Protein AF-A0AAV0W5N9-F1 (afdb_monomer_lite)

Secondary structure (DSSP, 8-state):
-EE--------S-TTHHHHHHHHHHHHHGGGHHHHHHHH--S---EE--S--TT----HHHHHHHHHTT--TTHHHHHHHHHHHHHHHHHHHHHH-

Foldseek 3Di:
DAEDPDADDDDPDLCVLVVQQVVCCVVCVVVVVVCCVVVVDDDDDYHYDLAYLQLDNHPVNVVVCVVVVHDPVCSVVSSVVSPVVSVVVVCVVVPD

Radius of gyration: 15.39 Å; chains: 1; bounding box: 38×32×41 Å

Organism: NCBI:txid13131

Sequence (96 aa):
MILEPTLRWETNEDNQDKLVDEEKKPIYEPTVPFFKEKYQINNWEVHGLRFGVRGTASPLLRYFFKNTALDLREIKEMCLAVMRDTLNIIHEHLYT

Structure (mmCIF, N/CA/C/O backbone):
data_AF-A0AAV0W5N9-F1
#
_entry.id   AF-A0AAV0W5N9-F1
#
loop_
_atom_site.group_PDB
_atom_site.id
_atom_site.type_symbol
_atom_site.label_atom_id
_atom_site.label_alt_id
_atom_site.label_comp_id
_atom_site.label_asym_id
_atom_site.label_entity_id
_atom_site.label_seq_id
_atom_site.pdbx_PDB_ins_code
_atom_site.Cartn_x
_atom_site.Cartn_y
_atom_site.Cartn_z
_atom_site.occupancy
_atom_site.B_iso_or_equiv
_atom_site.auth_seq_id
_atom_site.auth_comp_id
_atom_site.auth_asym_id
_atom_site.auth_atom_id
_atom_site.pdbx_PDB_model_num
ATOM 1 N N . MET A 1 1 ? -10.134 2.010 6.603 1.00 79.56 1 MET A N 1
ATOM 2 C CA . MET A 1 1 ? -8.681 2.066 6.326 1.00 79.56 1 MET A CA 1
ATOM 3 C C . MET A 1 1 ? -8.449 2.868 5.057 1.00 79.56 1 MET A C 1
ATOM 5 O O . MET A 1 1 ? -9.168 2.632 4.094 1.00 79.56 1 MET A O 1
ATOM 9 N N . ILE A 1 2 ? -7.495 3.802 5.063 1.00 82.12 2 ILE A N 1
ATOM 10 C CA . ILE A 1 2 ? -7.042 4.520 3.864 1.00 82.12 2 ILE A CA 1
ATOM 11 C C . ILE A 1 2 ? -5.711 3.897 3.448 1.00 82.12 2 ILE A C 1
ATOM 13 O O . ILE A 1 2 ? -4.745 3.945 4.211 1.00 82.12 2 ILE A O 1
ATOM 17 N N . LEU A 1 3 ? -5.698 3.281 2.266 1.00 80.81 3 LEU A N 1
ATOM 18 C CA . LEU A 1 3 ? -4.487 2.787 1.622 1.00 80.81 3 LEU A CA 1
ATOM 19 C C . LEU A 1 3 ? -4.062 3.789 0.567 1.00 80.81 3 LEU A C 1
ATOM 21 O O . LEU A 1 3 ? -4.838 4.133 -0.324 1.00 80.81 3 LEU A O 1
ATOM 25 N N . GLU A 1 4 ? -2.833 4.253 0.694 1.00 78.00 4 GLU A N 1
ATOM 26 C CA . GLU A 1 4 ? -2.260 5.208 -0.229 1.00 78.00 4 GLU A CA 1
ATOM 27 C C . GLU A 1 4 ? -1.523 4.454 -1.357 1.00 78.00 4 GLU A C 1
ATOM 29 O O . GLU A 1 4 ? -0.655 3.627 -1.065 1.00 78.00 4 GLU A O 1
ATOM 34 N N . PRO A 1 5 ? -1.879 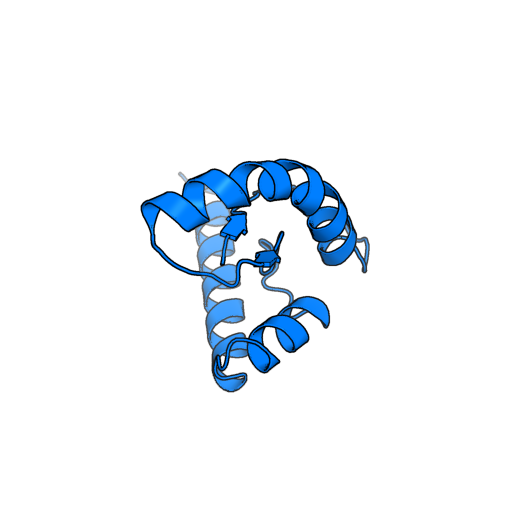4.673 -2.639 1.00 69.00 5 PRO A N 1
ATOM 35 C CA . PRO A 1 5 ? -1.326 3.911 -3.755 1.00 69.00 5 PRO A CA 1
ATOM 36 C C . PRO A 1 5 ? -0.049 4.540 -4.349 1.00 69.00 5 PRO A C 1
ATOM 38 O O . PRO A 1 5 ? 0.139 4.474 -5.563 1.00 69.00 5 PRO A O 1
ATOM 41 N N . THR A 1 6 ? 0.822 5.184 -3.556 1.00 72.38 6 THR A N 1
ATOM 42 C CA . THR A 1 6 ? 2.001 5.878 -4.103 1.00 72.38 6 THR A CA 1
ATOM 43 C C . THR A 1 6 ? 2.868 4.930 -4.915 1.00 72.38 6 THR A C 1
ATOM 45 O O . THR A 1 6 ? 3.417 3.952 -4.413 1.00 72.38 6 THR A O 1
ATOM 48 N N . LEU A 1 7 ? 3.072 5.315 -6.170 1.00 66.62 7 LEU A N 1
ATOM 49 C CA . LEU A 1 7 ? 4.155 4.837 -7.010 1.00 66.62 7 LEU A CA 1
ATOM 50 C C . LEU A 1 7 ? 5.367 5.736 -6.767 1.00 66.62 7 LEU A C 1
ATOM 52 O O . LEU A 1 7 ? 5.331 6.940 -7.027 1.00 66.62 7 LEU A O 1
ATOM 56 N N . ARG A 1 8 ? 6.448 5.156 -6.249 1.00 71.12 8 ARG A N 1
ATOM 57 C CA . ARG A 1 8 ? 7.732 5.835 -6.052 1.00 71.12 8 ARG A CA 1
ATOM 58 C C . ARG A 1 8 ? 8.848 4.973 -6.630 1.00 71.12 8 ARG A C 1
ATOM 60 O O . ARG A 1 8 ? 8.781 3.749 -6.585 1.00 71.12 8 ARG A O 1
ATOM 67 N N . TRP A 1 9 ? 9.884 5.632 -7.141 1.00 72.06 9 TRP A N 1
ATOM 68 C CA . TRP A 1 9 ? 11.131 4.976 -7.516 1.00 72.06 9 TRP A CA 1
ATOM 69 C C . TRP A 1 9 ? 11.771 4.314 -6.299 1.00 72.06 9 TRP A C 1
ATOM 71 O O . TRP A 1 9 ? 12.093 4.980 -5.312 1.00 72.06 9 TRP A O 1
ATOM 81 N N . GLU A 1 10 ? 11.945 2.999 -6.364 1.00 73.19 10 GLU A N 1
ATOM 82 C CA . GLU A 1 10 ? 12.558 2.258 -5.271 1.00 73.19 10 GLU A CA 1
ATOM 83 C C . GLU A 1 10 ? 14.055 2.540 -5.189 1.00 73.19 10 GLU A C 1
ATOM 85 O O . GLU A 1 10 ? 14.785 2.407 -6.176 1.00 73.19 10 GLU A O 1
ATOM 90 N N . THR A 1 11 ? 14.516 2.894 -3.996 1.00 77.88 11 THR A N 1
ATOM 91 C CA . THR A 1 11 ? 15.937 3.058 -3.694 1.00 77.88 11 THR A CA 1
ATOM 92 C C . THR A 1 11 ? 16.496 1.747 -3.137 1.00 77.88 11 THR A C 1
ATOM 94 O O . THR A 1 11 ? 15.777 0.769 -2.939 1.00 77.88 11 THR A O 1
ATOM 97 N N . ASN A 1 12 ? 17.808 1.690 -2.910 1.00 78.19 12 ASN A N 1
ATOM 98 C CA . ASN A 1 12 ? 18.430 0.574 -2.186 1.00 78.19 12 ASN A CA 1
ATOM 99 C C . ASN A 1 12 ? 18.424 0.802 -0.666 1.00 78.19 12 ASN A C 1
ATOM 101 O O . ASN A 1 12 ? 19.221 0.200 0.045 1.00 78.19 12 ASN A O 1
ATOM 105 N N . GLU A 1 13 ? 17.575 1.705 -0.175 1.00 79.06 13 GLU A N 1
ATOM 106 C CA . GLU A 1 13 ? 17.445 1.980 1.251 1.00 79.06 13 GLU A CA 1
ATOM 107 C C . GLU A 1 13 ? 16.522 0.947 1.900 1.00 79.06 13 GLU A C 1
ATOM 109 O O . GLU A 1 13 ? 15.372 0.771 1.495 1.00 79.06 13 GLU A O 1
ATOM 114 N N . ASP A 1 14 ? 17.004 0.297 2.957 1.00 74.25 14 ASP A N 1
ATOM 115 C CA . ASP A 1 14 ? 16.281 -0.780 3.646 1.00 74.25 14 ASP A CA 1
ATOM 116 C C . ASP A 1 14 ? 15.031 -0.310 4.417 1.00 74.25 14 ASP A C 1
ATOM 118 O O . ASP A 1 14 ? 14.264 -1.129 4.924 1.00 74.25 14 ASP A O 1
ATOM 122 N N . ASN A 1 15 ? 14.822 1.003 4.550 1.00 83.31 15 ASN A N 1
ATOM 123 C CA . ASN A 1 15 ? 13.739 1.621 5.321 1.00 83.31 15 ASN A CA 1
ATOM 124 C C . ASN A 1 15 ? 12.797 2.492 4.475 1.00 83.31 15 ASN A C 1
ATOM 126 O O . ASN A 1 15 ? 12.026 3.275 5.037 1.00 83.31 15 ASN A O 1
ATOM 130 N N . GLN A 1 16 ? 12.846 2.376 3.146 1.00 83.00 16 GLN A N 1
ATOM 131 C CA . GLN A 1 16 ? 12.029 3.200 2.257 1.00 83.00 16 GLN A CA 1
ATOM 132 C C . GLN A 1 16 ? 10.521 3.059 2.537 1.00 83.00 16 GLN A C 1
ATOM 134 O O . GLN A 1 16 ? 9.785 4.042 2.469 1.00 83.00 16 GLN A O 1
ATOM 139 N N . ASP A 1 17 ? 10.057 1.860 2.899 1.00 82.44 17 ASP A N 1
ATOM 140 C CA . ASP A 1 17 ? 8.660 1.587 3.251 1.00 82.44 17 ASP A CA 1
ATOM 141 C C . ASP A 1 17 ? 8.186 2.409 4.462 1.00 82.44 17 ASP A C 1
ATOM 143 O O . ASP A 1 17 ? 7.104 2.996 4.432 1.00 82.44 17 ASP A O 1
ATOM 147 N N . LYS A 1 18 ? 9.023 2.514 5.499 1.00 86.81 18 LYS A N 1
ATOM 148 C CA . LYS A 1 18 ? 8.757 3.330 6.691 1.00 86.81 18 LYS A CA 1
ATOM 149 C C . LYS A 1 18 ? 8.766 4.817 6.376 1.00 86.81 18 LYS A C 1
ATOM 151 O O . LYS A 1 18 ? 7.852 5.518 6.790 1.00 86.81 18 LYS A O 1
ATOM 156 N N . LEU A 1 19 ? 9.763 5.282 5.621 1.00 87.81 19 LEU A N 1
ATOM 157 C CA . LEU A 1 19 ? 9.874 6.694 5.249 1.00 87.81 19 LEU A CA 1
ATOM 158 C C . LEU A 1 19 ? 8.650 7.157 4.455 1.00 87.81 19 LEU A C 1
ATOM 160 O O . LEU A 1 19 ? 8.130 8.243 4.691 1.00 87.81 19 LEU A O 1
ATOM 164 N N . VAL A 1 20 ? 8.150 6.317 3.543 1.00 84.62 20 VAL A N 1
ATOM 165 C CA . VAL A 1 20 ? 6.918 6.618 2.809 1.00 84.62 20 VAL A CA 1
ATOM 166 C C . VAL A 1 20 ? 5.708 6.596 3.743 1.00 84.62 20 VAL A C 1
ATOM 168 O O . VAL A 1 20 ? 4.873 7.490 3.666 1.00 84.62 20 VAL A O 1
ATOM 171 N N . ASP A 1 21 ? 5.594 5.621 4.644 1.00 87.69 21 ASP A N 1
ATOM 172 C CA . ASP A 1 21 ? 4.493 5.575 5.614 1.00 87.69 21 ASP A CA 1
ATOM 173 C C . ASP A 1 21 ? 4.421 6.838 6.491 1.00 87.69 21 ASP A C 1
ATOM 175 O O . ASP A 1 21 ? 3.348 7.426 6.640 1.00 87.69 21 ASP A O 1
ATOM 179 N N . GLU A 1 22 ? 5.566 7.294 7.001 1.00 90.12 22 GLU A N 1
ATOM 180 C CA . GLU A 1 22 ? 5.705 8.517 7.800 1.00 90.12 22 GLU A CA 1
ATOM 181 C C . GLU A 1 22 ? 5.424 9.788 6.986 1.00 90.12 22 GLU A C 1
ATOM 183 O O . GLU A 1 22 ? 4.780 10.706 7.488 1.00 90.12 22 GLU A O 1
ATOM 188 N N . GLU A 1 23 ? 5.843 9.835 5.718 1.00 88.94 23 GLU A N 1
ATOM 189 C CA . GLU A 1 23 ? 5.557 10.950 4.808 1.00 88.94 23 GLU A CA 1
ATOM 190 C C . GLU A 1 23 ? 4.060 11.058 4.480 1.00 88.94 23 GLU A C 1
ATOM 192 O O . GLU A 1 23 ? 3.513 12.160 4.405 1.00 88.94 23 GLU A O 1
ATOM 197 N N . LYS A 1 24 ? 3.378 9.926 4.251 1.00 86.81 24 LYS A N 1
ATOM 198 C CA . LYS A 1 24 ? 1.995 9.928 3.747 1.00 86.81 24 LYS A CA 1
ATOM 199 C C . LYS A 1 24 ? 0.951 10.117 4.833 1.00 86.81 24 LYS A C 1
ATOM 201 O O . LYS A 1 24 ? -0.051 10.784 4.578 1.00 86.81 24 LYS A O 1
ATOM 206 N N . LYS A 1 25 ? 1.167 9.586 6.036 1.00 90.06 25 LYS A N 1
ATOM 207 C CA . LYS A 1 25 ? 0.242 9.754 7.168 1.00 90.06 25 LYS A CA 1
ATOM 208 C C . LYS A 1 25 ? -0.271 11.189 7.361 1.00 90.06 25 LYS A C 1
ATOM 210 O O . LYS A 1 25 ? -1.486 11.371 7.266 1.00 90.06 25 LYS A O 1
ATOM 215 N N . PRO A 1 26 ? 0.583 12.221 7.507 1.00 91.44 26 PRO A N 1
ATOM 216 C CA . PRO A 1 26 ? 0.117 13.586 7.761 1.00 91.44 26 PRO A CA 1
ATOM 217 C C . PRO A 1 26 ? -0.674 14.202 6.596 1.00 91.44 26 PRO A C 1
ATOM 219 O O . PRO A 1 26 ? -1.435 15.142 6.811 1.00 91.44 26 PRO A O 1
ATOM 222 N N . ILE A 1 27 ? -0.530 13.687 5.370 1.00 90.31 27 ILE A N 1
ATOM 223 C CA . ILE A 1 27 ? -1.278 14.169 4.197 1.00 90.31 27 ILE A CA 1
ATOM 224 C C . ILE A 1 27 ? -2.730 13.681 4.249 1.00 90.31 27 ILE A C 1
ATOM 226 O O . ILE A 1 27 ? -3.654 14.427 3.926 1.00 90.31 27 ILE A O 1
ATOM 230 N N . TYR A 1 28 ? -2.941 12.430 4.664 1.00 89.62 28 TYR A N 1
ATOM 231 C CA . TYR A 1 28 ? -4.256 11.788 4.609 1.00 89.62 28 TYR A CA 1
ATOM 232 C C . TYR A 1 28 ? -4.984 11.755 5.953 1.00 89.62 28 TYR A C 1
ATOM 234 O O . TYR A 1 28 ? -6.211 11.674 5.959 1.00 89.62 28 TYR A O 1
ATOM 242 N N . GLU A 1 29 ? -4.297 11.877 7.088 1.00 91.81 29 GLU A N 1
ATOM 243 C CA . GLU A 1 29 ? -4.938 12.001 8.405 1.00 91.81 29 GLU A CA 1
ATOM 244 C C . GLU A 1 29 ? -5.997 13.123 8.462 1.00 91.81 29 GLU A C 1
ATOM 246 O O . GLU A 1 29 ? -7.105 12.855 8.936 1.00 91.81 29 GLU A O 1
ATOM 251 N N . PRO A 1 30 ? -5.770 14.326 7.891 1.00 94.06 30 PRO A N 1
ATOM 252 C CA . PRO A 1 30 ? -6.792 15.375 7.837 1.00 94.06 30 PRO A CA 1
ATOM 253 C C . PRO A 1 30 ? -8.050 15.002 7.039 1.00 94.06 30 PRO A C 1
ATOM 255 O O . PRO A 1 30 ? -9.088 15.635 7.207 1.00 94.06 30 PRO A O 1
ATOM 258 N N . THR A 1 31 ? -7.987 13.979 6.177 1.00 92.31 31 THR A N 1
ATOM 259 C CA . THR A 1 31 ? -9.140 13.500 5.388 1.00 92.31 31 THR A CA 1
ATOM 260 C C . THR A 1 31 ? -10.022 12.512 6.157 1.00 92.31 31 THR A C 1
ATOM 262 O O . THR A 1 31 ? -11.157 12.246 5.755 1.00 92.31 31 THR A O 1
ATOM 265 N N . VAL A 1 32 ? -9.539 11.986 7.289 1.00 92.75 32 VAL A N 1
ATOM 266 C CA . VAL A 1 32 ? -10.250 10.988 8.102 1.00 92.75 32 VAL A CA 1
ATOM 267 C C . VAL A 1 32 ? -11.644 11.452 8.545 1.00 92.75 32 VAL A C 1
ATOM 269 O O . VAL A 1 32 ? -12.566 10.643 8.428 1.00 92.75 32 VAL A O 1
ATOM 272 N N . PRO A 1 33 ? -11.874 12.705 9.001 1.00 94.06 33 PRO A N 1
ATOM 273 C CA . PRO A 1 33 ? -13.211 13.153 9.396 1.00 94.06 33 PRO A CA 1
ATOM 274 C C . PRO A 1 33 ? -14.247 13.020 8.273 1.00 94.06 33 PRO A C 1
ATOM 276 O O . PRO A 1 33 ? -15.331 12.487 8.505 1.00 94.06 33 PRO A O 1
ATOM 279 N N . PHE A 1 34 ? -13.885 13.408 7.046 1.00 93.81 34 PHE A N 1
ATOM 280 C CA . PHE A 1 34 ? -14.758 13.286 5.877 1.00 93.81 34 PHE A CA 1
ATOM 281 C C . PHE A 1 34 ? -15.120 11.823 5.591 1.00 93.81 34 PHE A C 1
ATOM 283 O O . PHE A 1 34 ? -16.284 11.487 5.374 1.00 93.81 34 PHE A O 1
ATOM 290 N N . PHE A 1 35 ? -14.135 10.922 5.618 1.00 91.12 35 PHE A N 1
ATOM 291 C CA . PHE A 1 35 ? -14.381 9.503 5.360 1.00 91.12 35 PHE A CA 1
ATOM 292 C C . PHE A 1 35 ? -15.140 8.807 6.490 1.00 91.12 35 PHE A C 1
ATOM 294 O O . PHE A 1 35 ? -15.949 7.914 6.224 1.00 91.12 35 PHE A O 1
ATOM 301 N N . LYS A 1 36 ? -14.927 9.236 7.736 1.00 92.19 36 LYS A N 1
ATOM 302 C CA . LYS A 1 36 ? -15.695 8.783 8.896 1.00 92.19 36 LYS A CA 1
ATOM 303 C C . LYS A 1 36 ? -17.171 9.129 8.751 1.00 92.19 36 LYS A C 1
ATOM 305 O O . LYS A 1 36 ? -18.005 8.255 8.964 1.00 92.19 36 LYS A O 1
ATOM 310 N N . GLU A 1 37 ? -17.486 10.354 8.345 1.00 93.12 37 GLU A N 1
ATOM 311 C CA . GLU A 1 37 ? -18.864 10.773 8.085 1.00 93.12 37 GLU A CA 1
ATOM 312 C C . GLU A 1 37 ? -19.472 10.002 6.905 1.00 93.12 37 GLU A C 1
ATOM 314 O O . GLU A 1 37 ? -20.539 9.405 7.034 1.00 93.12 37 GLU A O 1
ATOM 319 N N . LYS A 1 38 ? -18.755 9.944 5.777 1.00 94.69 38 LYS A N 1
ATOM 320 C CA . LYS A 1 38 ? -19.244 9.330 4.536 1.00 94.69 38 LYS A CA 1
ATOM 321 C C . LYS A 1 38 ? -19.527 7.832 4.661 1.00 94.69 38 LYS A C 1
ATOM 323 O O . LYS A 1 38 ? -20.515 7.355 4.111 1.00 94.69 38 LYS A O 1
ATOM 328 N N . TYR A 1 39 ? -18.642 7.085 5.318 1.00 92.81 39 TYR A N 1
ATOM 329 C CA . TYR A 1 39 ? -18.721 5.620 5.370 1.00 92.81 39 TYR A CA 1
ATOM 330 C C . TYR A 1 39 ? -19.158 5.075 6.733 1.00 92.81 39 TYR A C 1
ATOM 332 O O . TYR A 1 39 ? -19.287 3.863 6.873 1.00 92.81 39 TYR A O 1
ATOM 340 N N . GLN A 1 40 ? -19.372 5.934 7.735 1.00 91.50 40 GLN A N 1
ATOM 341 C CA . GLN A 1 40 ? -19.792 5.551 9.092 1.00 91.50 40 GLN A CA 1
ATOM 342 C C . GLN A 1 40 ? -18.859 4.536 9.782 1.00 91.50 40 GLN A C 1
ATOM 344 O O . GLN A 1 40 ? -19.253 3.808 10.692 1.00 91.50 40 GLN A O 1
ATOM 349 N N . ILE A 1 41 ? -17.590 4.502 9.372 1.00 88.06 41 ILE A N 1
ATOM 350 C CA . ILE A 1 41 ? -16.548 3.685 9.998 1.00 88.06 41 ILE A CA 1
ATOM 351 C C . ILE A 1 41 ? -15.864 4.536 11.067 1.00 88.06 41 ILE A C 1
ATOM 353 O O . ILE A 1 41 ? -15.346 5.609 10.767 1.00 88.06 41 ILE A O 1
ATOM 357 N N . ASN A 1 42 ? -15.843 4.063 12.314 1.00 82.38 42 ASN A N 1
ATOM 358 C CA . ASN A 1 42 ? -15.312 4.841 13.439 1.00 82.38 42 ASN A CA 1
ATOM 359 C C . ASN A 1 42 ? -13.787 4.797 13.566 1.00 82.38 42 ASN A C 1
ATOM 361 O O . ASN A 1 42 ? -13.193 5.796 13.973 1.00 82.38 42 ASN A O 1
ATOM 365 N N . ASN A 1 43 ? -13.176 3.671 13.194 1.00 84.88 43 ASN A N 1
ATOM 366 C CA . ASN A 1 43 ? -11.742 3.439 13.329 1.00 84.88 43 ASN A CA 1
ATOM 367 C C . ASN A 1 43 ? -11.088 3.487 11.949 1.00 84.88 43 ASN A C 1
ATOM 369 O O . ASN A 1 43 ? -11.229 2.568 11.138 1.00 84.88 43 ASN A O 1
ATOM 373 N N . TRP A 1 44 ? -10.385 4.583 11.685 1.00 87.75 44 TRP A N 1
ATOM 374 C CA . TRP A 1 44 ? -9.590 4.757 10.480 1.00 87.75 44 TRP A CA 1
ATOM 375 C C . TRP A 1 44 ? -8.117 4.707 10.819 1.00 87.75 44 TRP A C 1
ATOM 377 O O . TRP A 1 44 ? -7.667 5.291 11.797 1.00 87.75 44 TRP A O 1
ATOM 387 N N . GLU A 1 45 ? -7.379 4.048 9.943 1.00 87.44 45 GLU A N 1
ATOM 388 C CA . GLU A 1 45 ? -5.931 4.046 9.940 1.00 87.44 45 GLU A CA 1
ATOM 389 C C . GLU A 1 45 ? -5.476 4.436 8.540 1.00 87.44 45 GLU A C 1
ATOM 391 O O . GLU A 1 45 ? -6.077 4.002 7.544 1.00 87.44 45 GLU A O 1
ATOM 396 N N . VAL A 1 46 ? -4.438 5.264 8.488 1.00 86.88 46 VAL A N 1
ATOM 397 C CA . VAL A 1 46 ? -3.749 5.653 7.262 1.00 86.88 46 VAL A CA 1
ATOM 398 C C . VAL A 1 46 ? -2.476 4.831 7.168 1.00 86.88 46 VAL A C 1
ATOM 400 O O . VAL A 1 46 ? -1.649 4.831 8.081 1.00 86.88 46 VAL A O 1
ATOM 403 N N . HIS A 1 47 ? -2.334 4.131 6.052 1.00 85.62 47 HIS A N 1
ATOM 404 C CA . HIS A 1 47 ? -1.195 3.276 5.762 1.00 85.62 47 HIS A CA 1
ATOM 405 C C . HIS A 1 47 ? -0.595 3.718 4.425 1.00 85.62 47 HIS A C 1
ATOM 407 O O . HIS A 1 47 ? -1.306 3.783 3.421 1.00 85.62 47 HIS A O 1
ATOM 413 N N . GLY A 1 48 ? 0.700 4.043 4.428 1.00 82.25 48 GLY A N 1
ATOM 414 C CA . GLY A 1 48 ? 1.464 4.332 3.216 1.00 82.25 48 GLY A CA 1
ATOM 415 C C . GLY A 1 48 ? 1.840 3.060 2.454 1.00 82.25 48 GLY A C 1
ATOM 416 O O . GLY A 1 48 ? 1.204 2.017 2.605 1.00 82.25 48 GLY A O 1
ATOM 417 N N . LEU A 1 49 ? 2.912 3.131 1.662 1.00 79.81 49 LEU A N 1
ATOM 418 C CA . LEU A 1 49 ? 3.372 2.035 0.805 1.00 79.81 49 LEU A CA 1
ATOM 419 C C . LEU A 1 49 ? 3.482 0.698 1.564 1.00 79.81 49 LEU A C 1
ATOM 421 O O . LEU A 1 49 ? 4.084 0.612 2.637 1.00 79.81 49 LEU A O 1
ATOM 425 N N . ARG A 1 50 ? 2.882 -0.357 1.000 1.00 80.69 50 ARG A N 1
ATOM 426 C CA . ARG A 1 50 ? 2.955 -1.736 1.524 1.00 80.69 50 ARG A CA 1
ATOM 427 C C . ARG A 1 50 ? 3.664 -2.689 0.568 1.00 80.69 50 ARG A C 1
ATOM 429 O O . ARG A 1 50 ? 4.418 -3.541 1.023 1.00 80.69 50 ARG A O 1
ATOM 436 N N . PHE A 1 51 ? 3.469 -2.502 -0.734 1.00 77.31 51 PHE A N 1
ATOM 437 C CA . PHE A 1 51 ? 4.152 -3.243 -1.789 1.00 77.31 51 PHE A CA 1
ATOM 438 C C . PHE A 1 51 ? 4.812 -2.255 -2.743 1.00 77.31 51 PHE A C 1
ATOM 440 O O . PHE A 1 51 ? 4.127 -1.420 -3.325 1.00 77.31 51 PHE A O 1
ATOM 447 N N . GLY A 1 52 ? 6.128 -2.357 -2.893 1.00 76.00 52 GLY A N 1
ATOM 448 C CA . GLY A 1 52 ? 6.854 -1.700 -3.975 1.00 76.00 52 GLY A CA 1
ATOM 449 C C . GLY A 1 52 ? 7.028 -2.629 -5.182 1.00 76.00 52 GLY A C 1
ATOM 450 O O . GLY A 1 52 ? 6.740 -3.823 -5.098 1.00 76.00 52 GLY A O 1
ATOM 451 N N . VAL A 1 53 ? 7.513 -2.082 -6.297 1.00 75.56 53 VAL A N 1
ATOM 452 C CA . VAL A 1 53 ? 7.753 -2.755 -7.591 1.00 75.56 53 VAL A CA 1
ATOM 453 C C . VAL A 1 53 ? 8.670 -3.988 -7.488 1.00 75.56 53 VAL A C 1
ATOM 455 O O . VAL A 1 53 ? 8.518 -4.925 -8.275 1.00 75.56 53 VAL A O 1
ATOM 458 N N . ARG A 1 54 ? 9.569 -4.054 -6.496 1.00 76.94 54 ARG A N 1
ATOM 459 C CA . ARG A 1 54 ? 10.406 -5.237 -6.202 1.00 76.94 54 ARG A CA 1
ATOM 460 C C . ARG A 1 54 ? 9.640 -6.400 -5.570 1.00 76.94 54 ARG A C 1
ATOM 462 O O . ARG A 1 54 ? 10.197 -7.486 -5.439 1.00 76.94 54 ARG A O 1
ATOM 469 N N . GLY A 1 55 ? 8.403 -6.192 -5.116 1.00 78.31 55 GLY A N 1
ATOM 470 C CA . GLY A 1 55 ? 7.650 -7.214 -4.389 1.00 78.31 55 GLY A CA 1
ATOM 471 C C . GLY A 1 55 ? 8.286 -7.588 -3.043 1.00 78.31 55 GLY A C 1
ATOM 472 O O . GLY A 1 55 ? 8.155 -8.724 -2.592 1.00 78.31 55 GLY A O 1
ATOM 473 N N . THR A 1 56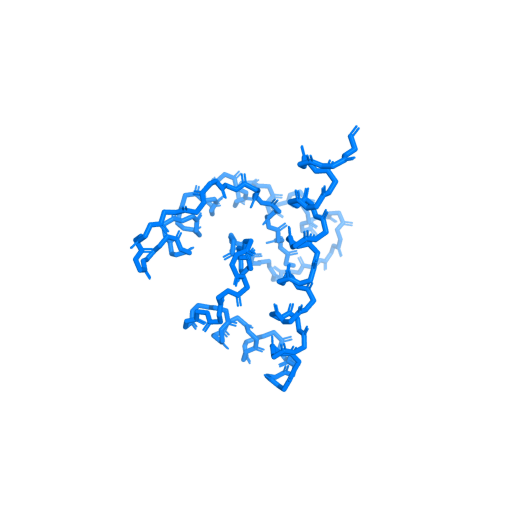 ? 8.999 -6.665 -2.389 1.00 81.94 56 THR A N 1
ATOM 474 C CA . THR A 1 56 ? 9.688 -6.933 -1.116 1.00 81.94 56 THR A CA 1
ATOM 475 C C . THR A 1 56 ? 8.700 -7.161 0.033 1.00 81.94 56 THR A C 1
ATOM 477 O O . 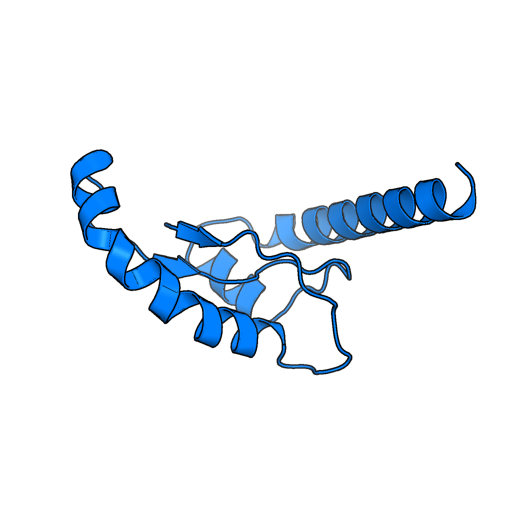THR A 1 56 ? 7.857 -6.315 0.324 1.00 81.94 56 THR A O 1
ATOM 480 N N . ALA A 1 57 ? 8.846 -8.277 0.755 1.00 85.31 57 ALA A N 1
ATOM 481 C CA . ALA A 1 57 ? 8.020 -8.606 1.920 1.00 85.31 57 ALA A CA 1
ATOM 482 C C . ALA A 1 57 ? 8.566 -7.998 3.227 1.00 85.31 57 ALA A C 1
ATOM 484 O O . ALA A 1 57 ? 9.096 -8.717 4.085 1.00 85.31 57 ALA A O 1
ATOM 485 N N . SER A 1 58 ? 8.454 -6.676 3.373 1.00 86.25 58 SER A N 1
ATOM 486 C CA . SER A 1 58 ? 9.048 -5.943 4.497 1.00 86.25 58 SER A CA 1
ATOM 487 C C . SER A 1 58 ? 8.435 -6.299 5.869 1.00 86.25 58 SER A C 1
ATOM 489 O O . SER A 1 58 ? 7.316 -6.826 5.954 1.00 86.25 58 SER A O 1
ATOM 491 N N . PRO A 1 59 ? 9.127 -6.001 6.989 1.00 87.38 59 PRO A N 1
ATOM 492 C CA . PRO A 1 59 ? 8.549 -6.147 8.325 1.00 87.38 59 PRO A CA 1
ATOM 493 C C . PRO A 1 59 ? 7.254 -5.343 8.514 1.00 87.38 59 PRO A C 1
ATOM 495 O O . PRO A 1 59 ? 6.340 -5.826 9.185 1.00 87.38 59 PRO A O 1
ATOM 498 N N . LEU A 1 60 ? 7.152 -4.156 7.899 1.00 86.94 60 LEU A N 1
ATOM 499 C CA . LEU A 1 60 ? 5.963 -3.304 7.960 1.00 86.94 60 LEU A CA 1
ATOM 500 C C . LEU A 1 60 ? 4.769 -3.961 7.258 1.00 86.94 60 LEU A C 1
ATOM 502 O O . LEU A 1 60 ? 3.673 -3.987 7.813 1.00 86.94 60 LEU A O 1
ATOM 506 N N . LEU A 1 61 ? 4.992 -4.580 6.093 1.00 87.62 61 LEU A N 1
ATOM 507 C CA . LEU A 1 61 ? 3.973 -5.363 5.392 1.00 87.62 61 LEU A CA 1
ATOM 508 C C . LEU A 1 61 ? 3.487 -6.549 6.239 1.00 87.62 61 LEU A C 1
ATOM 510 O O . LEU A 1 61 ? 2.288 -6.784 6.373 1.00 87.62 61 LEU A O 1
ATOM 514 N N . ARG A 1 62 ? 4.407 -7.295 6.859 1.00 88.06 62 ARG A N 1
ATOM 515 C CA . ARG A 1 62 ? 4.041 -8.433 7.723 1.00 88.06 62 ARG A CA 1
ATOM 516 C C . ARG A 1 62 ? 3.249 -7.987 8.949 1.00 88.06 62 ARG A C 1
ATOM 518 O O . ARG A 1 62 ? 2.310 -8.673 9.346 1.00 88.06 62 ARG A O 1
ATOM 525 N N . TYR A 1 63 ? 3.632 -6.863 9.553 1.00 88.88 63 TYR A N 1
ATOM 526 C CA . TYR A 1 63 ? 2.887 -6.250 10.651 1.00 88.88 63 TYR A CA 1
ATOM 527 C C . TYR A 1 63 ? 1.484 -5.835 10.197 1.00 88.88 63 TYR A C 1
ATOM 529 O O . TYR A 1 63 ? 0.505 -6.159 10.863 1.00 88.88 63 TYR A O 1
ATOM 537 N N . PHE A 1 64 ? 1.371 -5.206 9.027 1.00 88.25 64 PHE A N 1
ATOM 538 C CA . PHE A 1 64 ? 0.094 -4.829 8.431 1.00 88.25 64 PHE A CA 1
ATOM 539 C C . PHE A 1 64 ? -0.848 -6.031 8.261 1.00 88.25 64 PHE A C 1
ATOM 541 O O . PHE A 1 64 ? -1.982 -5.977 8.732 1.00 88.25 64 PHE A O 1
ATOM 548 N N . PHE A 1 65 ? -0.378 -7.143 7.685 1.00 90.75 65 PHE A N 1
ATOM 549 C CA . PHE A 1 65 ? -1.196 -8.355 7.511 1.00 90.75 65 PHE A CA 1
ATOM 550 C C . PHE A 1 65 ? -1.671 -8.934 8.847 1.00 90.75 65 PHE A C 1
ATOM 552 O O . PHE A 1 65 ? -2.849 -9.246 9.006 1.00 90.75 65 PHE A O 1
ATOM 559 N N . LYS A 1 66 ? -0.775 -9.004 9.843 1.00 89.56 66 LYS A N 1
ATOM 560 C CA . LYS A 1 66 ? -1.123 -9.480 11.191 1.00 89.56 66 LYS A CA 1
ATOM 561 C C . LYS A 1 66 ? -2.245 -8.664 11.835 1.00 89.56 66 LYS A C 1
ATOM 563 O O . LYS A 1 66 ? -3.076 -9.243 12.526 1.00 89.56 66 LYS A O 1
ATOM 568 N N . ASN A 1 67 ? -2.277 -7.351 11.609 1.00 87.88 67 ASN A N 1
ATOM 569 C CA . ASN A 1 67 ? -3.251 -6.457 12.244 1.00 87.88 67 ASN A CA 1
ATOM 570 C C . ASN A 1 67 ? -4.547 -6.267 11.448 1.00 87.88 67 ASN A C 1
ATOM 572 O O . ASN A 1 67 ? -5.523 -5.767 11.994 1.00 87.88 67 ASN A O 1
ATOM 576 N N . THR A 1 68 ? -4.580 -6.673 10.179 1.00 84.19 68 THR A N 1
ATOM 577 C CA . THR A 1 68 ? -5.752 -6.529 9.295 1.00 84.19 68 THR A CA 1
ATOM 578 C C . 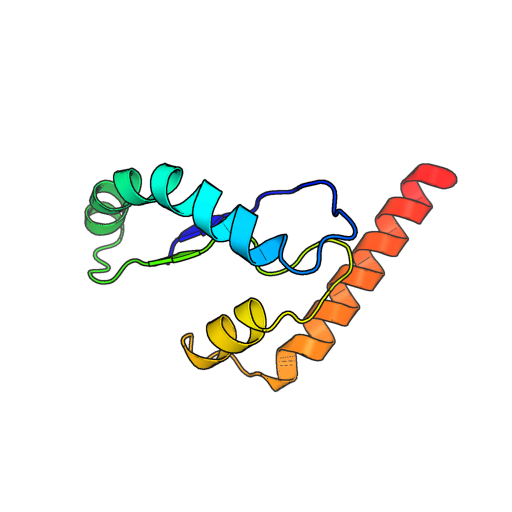THR A 1 68 ? -6.533 -7.831 9.111 1.00 84.19 68 THR A C 1
ATOM 580 O O . THR A 1 68 ? -7.450 -7.883 8.296 1.00 84.19 68 THR A O 1
ATOM 583 N N . ALA A 1 69 ? -6.190 -8.875 9.878 1.00 83.69 69 ALA A N 1
ATOM 584 C CA . ALA A 1 69 ? -6.719 -10.235 9.739 1.00 83.69 69 ALA A CA 1
ATOM 585 C C . ALA A 1 69 ? -6.515 -10.847 8.336 1.00 83.69 69 ALA A C 1
ATOM 587 O O . ALA A 1 69 ? -7.188 -11.813 7.977 1.00 83.69 69 ALA A O 1
ATOM 588 N N . LEU A 1 70 ? -5.571 -10.308 7.556 1.00 87.56 70 LEU A N 1
ATOM 589 C CA . LEU A 1 70 ? -5.177 -10.857 6.263 1.00 87.56 70 LEU A CA 1
ATOM 590 C C . LEU A 1 70 ? -4.269 -12.071 6.457 1.00 87.56 70 LEU A C 1
ATOM 592 O O . LEU A 1 70 ? -3.463 -12.143 7.391 1.00 87.56 70 LEU A O 1
ATOM 596 N N . ASP A 1 71 ? -4.378 -13.033 5.548 1.00 90.69 71 ASP A N 1
ATOM 597 C CA . ASP A 1 71 ? -3.622 -14.270 5.645 1.00 90.69 71 ASP A CA 1
ATOM 598 C C . ASP A 1 71 ? -2.157 -14.048 5.249 1.00 90.69 71 ASP A C 1
ATOM 600 O O . ASP A 1 71 ? -1.823 -13.726 4.111 1.00 90.69 71 ASP A O 1
ATOM 604 N N . LEU A 1 72 ? -1.241 -14.277 6.193 1.00 87.62 72 LEU A N 1
ATOM 605 C CA . LEU A 1 72 ? 0.200 -14.172 5.951 1.00 87.62 72 LEU A CA 1
ATOM 606 C C . LEU A 1 72 ? 0.696 -15.114 4.845 1.00 87.62 72 LEU A C 1
ATOM 608 O O . LEU A 1 72 ? 1.761 -14.866 4.275 1.00 87.62 72 LEU A O 1
ATOM 612 N N . ARG A 1 73 ? -0.045 -16.189 4.549 1.00 89.00 73 ARG A N 1
ATOM 613 C CA . ARG A 1 73 ? 0.266 -17.116 3.455 1.00 89.00 73 ARG A CA 1
ATOM 614 C C . ARG A 1 73 ? 0.102 -16.454 2.084 1.00 89.00 73 ARG A C 1
ATOM 616 O O . ARG A 1 73 ? 0.815 -16.835 1.160 1.00 89.00 73 ARG A O 1
ATOM 623 N N . GLU A 1 74 ? -0.745 -15.431 1.968 1.00 90.50 74 GLU A N 1
ATOM 624 C CA . GLU A 1 74 ? -0.989 -14.712 0.710 1.00 90.50 74 GLU A CA 1
ATOM 625 C C . GLU A 1 74 ? 0.146 -13.759 0.330 1.00 90.50 74 GLU A C 1
ATOM 627 O O . GLU A 1 74 ? 0.328 -13.481 -0.853 1.00 90.50 74 GLU A O 1
ATOM 632 N N . ILE A 1 75 ? 0.972 -13.321 1.293 1.00 90.69 75 ILE A N 1
ATOM 633 C CA . ILE A 1 75 ? 2.091 -12.396 1.029 1.00 90.69 75 ILE A CA 1
ATOM 634 C C . ILE A 1 75 ? 2.977 -12.924 -0.100 1.00 90.69 75 ILE A C 1
ATOM 636 O O . ILE A 1 75 ? 3.367 -12.166 -0.982 1.00 90.69 75 ILE A O 1
ATOM 640 N N . LYS A 1 76 ? 3.276 -14.229 -0.100 1.00 91.00 76 LYS A N 1
ATOM 641 C CA . LYS A 1 76 ? 4.122 -14.840 -1.130 1.00 91.00 76 LYS A CA 1
ATOM 642 C C . LYS A 1 76 ? 3.514 -14.682 -2.524 1.00 91.00 76 LYS A C 1
ATOM 644 O O . LYS A 1 76 ? 4.220 -14.271 -3.441 1.00 91.00 76 LYS A O 1
ATOM 649 N N . GLU A 1 77 ? 2.236 -15.013 -2.680 1.00 91.88 77 GLU A N 1
ATOM 650 C CA . GLU A 1 77 ? 1.555 -14.937 -3.975 1.00 91.88 77 GLU A CA 1
ATOM 651 C C . GLU A 1 77 ? 1.422 -13.487 -4.447 1.00 91.88 77 GLU A C 1
ATOM 653 O O . GLU A 1 77 ? 1.645 -13.208 -5.622 1.00 91.88 77 GLU A O 1
ATOM 658 N N . MET A 1 78 ? 1.181 -12.543 -3.533 1.00 90.69 78 MET A N 1
ATOM 659 C CA . MET A 1 78 ? 1.154 -11.115 -3.863 1.00 90.69 78 MET A CA 1
ATOM 660 C C . MET A 1 78 ? 2.526 -10.599 -4.308 1.00 90.69 78 MET A C 1
ATOM 662 O O . MET A 1 78 ? 2.620 -9.919 -5.325 1.00 90.69 78 MET A O 1
ATOM 666 N N . CYS A 1 79 ? 3.606 -10.964 -3.611 1.00 89.56 79 CYS A N 1
ATOM 667 C CA . CYS A 1 79 ? 4.968 -10.622 -4.029 1.00 89.56 79 CYS A CA 1
ATOM 668 C C . CYS A 1 79 ? 5.295 -11.197 -5.418 1.00 89.56 79 CYS A C 1
ATOM 670 O O . CYS A 1 79 ? 5.890 -10.510 -6.247 1.00 89.56 79 CYS A O 1
ATOM 672 N N . LEU A 1 80 ? 4.889 -12.443 -5.690 1.00 91.31 80 LEU A N 1
ATOM 673 C CA . LEU A 1 80 ? 5.063 -13.072 -7.002 1.00 91.31 80 LEU A CA 1
ATOM 674 C C . LEU A 1 80 ? 4.262 -12.358 -8.094 1.00 91.31 80 LEU A C 1
ATOM 676 O O . LEU A 1 80 ? 4.789 -12.176 -9.189 1.00 91.31 80 LEU A O 1
ATOM 680 N N . ALA A 1 81 ? 3.021 -11.958 -7.810 1.00 92.19 81 ALA A N 1
ATOM 681 C CA . ALA A 1 81 ? 2.190 -11.202 -8.742 1.00 92.19 81 ALA A CA 1
ATOM 682 C C . ALA A 1 81 ? 2.842 -9.858 -9.091 1.00 92.19 81 ALA A C 1
ATOM 684 O O . ALA A 1 81 ? 3.075 -9.591 -10.265 1.00 92.19 81 ALA A O 1
ATOM 685 N N . VAL A 1 82 ? 3.267 -9.092 -8.079 1.00 89.38 82 VAL A N 1
ATOM 686 C CA . VAL A 1 82 ? 3.964 -7.813 -8.279 1.00 89.38 82 VAL A CA 1
ATOM 687 C C . VAL A 1 82 ? 5.214 -7.989 -9.141 1.00 89.38 82 VAL A C 1
ATOM 689 O O . VAL A 1 82 ? 5.401 -7.245 -10.096 1.00 89.38 82 VAL A O 1
ATOM 692 N N . MET A 1 83 ? 6.048 -8.999 -8.872 1.00 89.62 83 MET A N 1
ATOM 693 C CA . MET A 1 83 ? 7.233 -9.252 -9.701 1.00 89.62 83 MET A CA 1
ATOM 694 C C . MET A 1 83 ? 6.880 -9.600 -11.153 1.00 89.62 83 MET A C 1
ATOM 696 O O . MET A 1 83 ? 7.567 -9.142 -12.064 1.00 89.62 83 MET A O 1
ATOM 700 N N . ARG A 1 84 ? 5.827 -10.397 -11.394 1.00 92.81 84 ARG A N 1
ATOM 701 C CA . ARG A 1 84 ? 5.372 -10.712 -12.761 1.00 92.81 84 ARG A CA 1
ATOM 702 C C . ARG A 1 84 ? 4.897 -9.460 -13.486 1.00 92.81 84 ARG A C 1
ATOM 704 O O . ARG A 1 84 ? 5.305 -9.236 -14.620 1.00 92.81 84 ARG A O 1
ATOM 711 N N . ASP A 1 85 ? 4.089 -8.642 -12.824 1.00 90.44 85 ASP A N 1
ATOM 712 C CA . ASP A 1 85 ? 3.558 -7.409 -13.402 1.00 90.44 85 ASP A CA 1
ATOM 713 C C . ASP A 1 85 ? 4.686 -6.418 -13.706 1.00 90.44 85 ASP A C 1
ATOM 715 O O . ASP A 1 85 ? 4.732 -5.847 -14.794 1.00 90.44 85 ASP A O 1
ATOM 719 N N . THR A 1 86 ? 5.667 -6.295 -12.810 1.00 88.00 86 THR A N 1
ATOM 720 C CA . THR A 1 86 ? 6.885 -5.511 -13.042 1.00 88.00 86 THR A CA 1
ATOM 721 C C . THR A 1 86 ? 7.660 -6.001 -14.266 1.00 88.00 86 THR A C 1
ATOM 723 O O . THR A 1 86 ? 8.075 -5.189 -15.092 1.00 88.00 86 THR A O 1
ATOM 726 N N . LEU A 1 87 ? 7.852 -7.317 -14.421 1.00 90.50 87 LEU A N 1
ATOM 727 C CA . LEU A 1 87 ? 8.537 -7.873 -15.593 1.00 90.50 87 LEU A CA 1
ATOM 728 C C . LEU A 1 87 ? 7.767 -7.600 -16.887 1.00 90.50 87 LEU A C 1
ATOM 730 O O . LEU A 1 87 ? 8.395 -7.289 -17.896 1.00 90.50 87 LEU A O 1
ATOM 734 N N . ASN A 1 88 ? 6.435 -7.663 -16.853 1.00 91.69 88 ASN A N 1
ATOM 735 C CA . ASN A 1 88 ? 5.601 -7.310 -18.000 1.00 91.69 88 ASN A CA 1
ATOM 736 C C . ASN A 1 88 ? 5.756 -5.827 -18.360 1.00 91.69 88 ASN A C 1
ATOM 738 O O . ASN A 1 88 ? 5.964 -5.512 -19.524 1.00 91.69 88 ASN A O 1
ATOM 742 N N . ILE A 1 89 ? 5.750 -4.919 -17.377 1.00 89.19 89 ILE A N 1
ATOM 743 C CA . ILE A 1 89 ? 5.985 -3.484 -17.616 1.00 89.19 89 ILE A CA 1
ATOM 744 C C . ILE A 1 89 ? 7.353 -3.254 -18.271 1.00 89.19 89 ILE A C 1
ATOM 746 O O . ILE A 1 89 ? 7.459 -2.484 -19.223 1.00 89.19 89 ILE A O 1
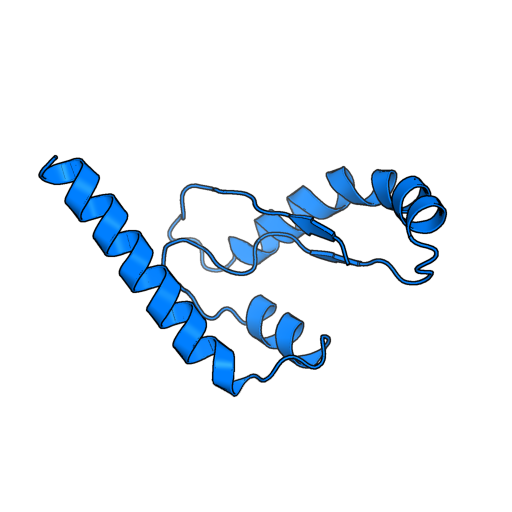ATOM 750 N N . ILE A 1 90 ? 8.401 -3.930 -17.787 1.00 88.81 90 ILE A N 1
ATOM 751 C CA . ILE A 1 90 ? 9.745 -3.837 -18.376 1.00 88.81 90 ILE A CA 1
ATOM 752 C C . ILE A 1 90 ? 9.754 -4.400 -19.800 1.00 88.81 90 ILE A C 1
ATOM 754 O O . ILE A 1 90 ? 10.375 -3.810 -20.679 1.00 88.81 90 ILE A O 1
ATOM 758 N N . HIS A 1 91 ? 9.083 -5.530 -20.033 1.00 93.44 91 HIS A N 1
ATOM 759 C CA . HIS A 1 91 ? 8.98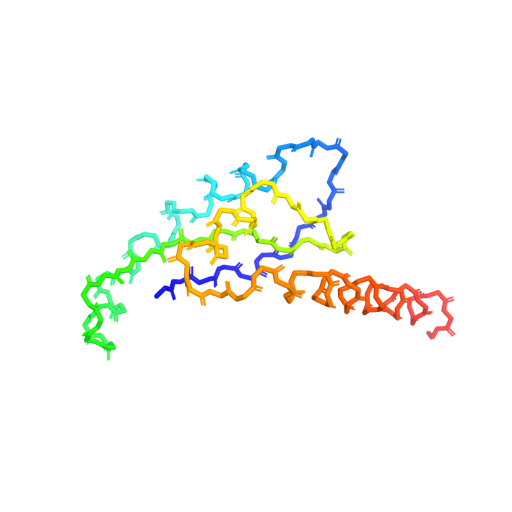7 -6.137 -21.355 1.00 93.44 91 HIS A CA 1
ATOM 760 C C . HIS A 1 91 ? 8.335 -5.183 -22.359 1.00 93.44 91 HIS A C 1
ATOM 762 O O . HIS A 1 91 ? 8.947 -4.881 -23.379 1.00 93.44 91 HIS A O 1
ATOM 768 N N . GLU A 1 92 ? 7.157 -4.653 -22.030 1.00 94.56 92 GLU A N 1
ATOM 769 C CA . GLU A 1 92 ? 6.455 -3.685 -22.876 1.00 94.56 92 GLU A CA 1
ATOM 770 C C . GLU A 1 92 ? 7.303 -2.432 -23.108 1.00 94.56 92 GLU A C 1
ATOM 772 O O . GLU A 1 92 ? 7.385 -1.944 -24.221 1.00 94.56 92 GLU A O 1
ATOM 777 N N . HIS A 1 93 ? 8.017 -1.941 -22.092 1.00 90.06 93 HIS A N 1
ATOM 778 C CA . HIS A 1 93 ? 8.877 -0.768 -22.257 1.00 90.06 93 HIS A CA 1
ATOM 779 C C . HIS A 1 93 ? 10.079 -0.993 -23.192 1.00 90.06 93 HIS A C 1
ATOM 781 O O . HIS A 1 93 ? 10.553 -0.048 -23.820 1.00 90.06 93 HIS A O 1
ATOM 787 N N . LEU A 1 94 ? 10.624 -2.213 -23.240 1.00 94.19 94 LEU A N 1
ATOM 788 C CA . LEU A 1 94 ? 11.819 -2.532 -24.028 1.00 94.19 94 LEU A CA 1
ATOM 789 C C . LEU A 1 94 ? 11.505 -3.017 -25.447 1.00 94.19 94 LEU A C 1
ATOM 791 O O . LEU A 1 94 ? 12.361 -2.883 -26.323 1.00 94.19 94 LEU A O 1
ATOM 795 N N . TYR A 1 95 ? 10.340 -3.629 -25.658 1.00 93.06 95 TYR A N 1
ATOM 796 C CA . TYR A 1 95 ? 10.039 -4.380 -26.879 1.00 93.06 95 TYR A CA 1
ATOM 797 C C . TYR A 1 95 ? 8.760 -3.938 -27.607 1.00 93.06 95 TYR A C 1
ATOM 799 O O . TYR A 1 95 ? 8.541 -4.421 -28.721 1.00 93.06 95 TYR A O 1
ATOM 807 N N . THR A 1 96 ? 7.971 -3.024 -27.034 1.00 80.31 96 THR A N 1
ATOM 808 C CA . THR A 1 96 ? 6.756 -2.447 -27.639 1.00 80.31 96 THR A CA 1
ATOM 809 C C . THR A 1 96 ? 6.910 -0.937 -27.810 1.00 80.31 96 THR A C 1
ATOM 811 O O . THR A 1 96 ? 6.567 -0.442 -28.908 1.00 80.31 96 THR A O 1
#

pLDDT: mean 86.22, std 6.39, range [66.62, 94.69]